Protein AF-A0A7J4PD87-F1 (afdb_monomer_lite)

pLDDT: mean 78.48, std 11.33, range [44.06, 91.56]

Sequence (95 aa):
MVCYVVPLGVAILVVGLSKFLPRKHSISWLELLLFGGSICLIMDHLWNGELFLIGENVASDLALGLVMTTVLVLFWYVMVLVAKLVAPRWIEEGY

Foldseek 3Di:
DCLLVLLVVVLVVLVVVCVVDPDFPLSVVLNCLSVVLSVVVCVVCVVVVNNDPPDPDNPVSNVNSVVSNVVSVVVSVVVVVVCCVVPVPPRPPGD

Secondary structure (DSSP, 8-state):
--TTHHHHHHHHHHHHHHTTS---HHHHHHHHHHHHHHHHHHHHHHHTT--SS--S-HHHHHHHHHHHHHHHHHHHHHHHHHHHHH-TTTTTS--

Structure (mmCIF, N/CA/C/O backbone):
data_AF-A0A7J4PD87-F1
#
_entry.id   AF-A0A7J4PD87-F1
#
loop_
_atom_site.group_PDB
_atom_site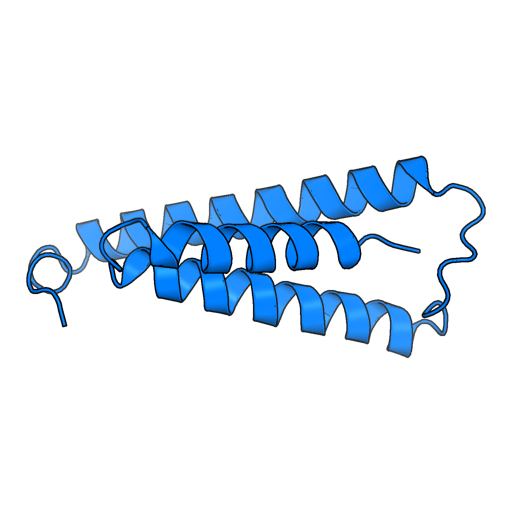.id
_atom_site.type_symbol
_atom_site.label_atom_id
_atom_site.label_alt_id
_atom_site.label_comp_id
_atom_site.label_asym_id
_atom_site.label_entity_id
_atom_site.label_seq_id
_atom_site.pdbx_PDB_ins_code
_atom_site.Cartn_x
_atom_site.Cartn_y
_atom_site.Cartn_z
_atom_site.occupancy
_atom_site.B_iso_or_equiv
_atom_site.auth_seq_id
_atom_site.auth_comp_id
_atom_site.auth_asym_id
_atom_site.auth_atom_id
_atom_site.pdbx_PDB_model_num
ATOM 1 N N . MET A 1 1 ? 10.616 -5.424 -14.079 1.00 60.38 1 MET A N 1
ATOM 2 C CA . MET A 1 1 ? 9.138 -5.314 -14.031 1.00 60.38 1 MET A CA 1
ATOM 3 C C . MET A 1 1 ? 8.694 -4.465 -12.843 1.00 60.38 1 MET A C 1
ATOM 5 O O . MET A 1 1 ? 9.213 -4.646 -11.754 1.00 60.38 1 MET A O 1
ATOM 9 N N . VAL A 1 2 ? 7.814 -3.475 -13.040 1.00 68.94 2 VAL A N 1
ATOM 10 C CA . VAL A 1 2 ? 7.534 -2.404 -12.044 1.00 68.94 2 VAL A CA 1
ATOM 11 C C . VAL A 1 2 ? 6.230 -2.579 -11.251 1.00 68.94 2 VAL A C 1
ATOM 13 O O . VAL A 1 2 ? 5.710 -1.619 -10.678 1.00 68.94 2 VAL A O 1
ATOM 16 N N . CYS A 1 3 ? 5.667 -3.789 -11.206 1.00 78.00 3 CYS A N 1
ATOM 17 C CA . CYS A 1 3 ? 4.305 -3.998 -10.704 1.00 78.00 3 CYS A CA 1
ATOM 18 C C . CYS A 1 3 ? 4.146 -3.746 -9.190 1.00 78.00 3 CYS A C 1
ATOM 20 O O . CYS A 1 3 ? 3.034 -3.476 -8.741 1.00 78.00 3 CYS A O 1
ATOM 22 N N . TYR A 1 4 ? 5.239 -3.725 -8.418 1.00 79.44 4 TYR A N 1
ATOM 23 C CA . TYR A 1 4 ? 5.252 -3.342 -6.999 1.00 79.44 4 TYR A CA 1
ATOM 24 C C . TYR A 1 4 ? 5.115 -1.828 -6.751 1.00 79.44 4 TYR A C 1
ATOM 26 O O . TYR A 1 4 ? 4.727 -1.415 -5.657 1.00 79.44 4 TYR A O 1
ATOM 34 N N . VAL A 1 5 ? 5.410 -0.982 -7.746 1.00 82.44 5 VAL A N 1
ATOM 35 C CA . VAL A 1 5 ? 5.387 0.486 -7.596 1.00 82.44 5 VAL A CA 1
ATOM 36 C C . VAL A 1 5 ? 3.961 0.999 -7.409 1.00 82.44 5 VAL A C 1
ATOM 38 O O . VAL A 1 5 ? 3.728 1.912 -6.620 1.00 82.44 5 VAL A O 1
ATOM 41 N N . VAL A 1 6 ? 2.997 0.393 -8.103 1.00 83.56 6 VAL A N 1
ATOM 42 C CA . VAL A 1 6 ? 1.579 0.771 -8.030 1.00 83.56 6 VAL A CA 1
ATOM 43 C C . VAL A 1 6 ? 0.995 0.548 -6.625 1.00 83.56 6 VAL A C 1
ATOM 45 O O . VAL A 1 6 ? 0.530 1.526 -6.037 1.00 83.56 6 VAL A O 1
ATOM 48 N N . PRO A 1 7 ? 1.046 -0.661 -6.027 1.00 83.50 7 PRO A N 1
ATOM 49 C CA . PRO A 1 7 ? 0.510 -0.883 -4.685 1.00 83.50 7 PRO A CA 1
ATOM 50 C C . PRO A 1 7 ? 1.265 -0.087 -3.618 1.00 83.50 7 PRO A C 1
ATOM 52 O O . PRO A 1 7 ? 0.632 0.407 -2.685 1.00 83.50 7 PRO A O 1
ATOM 55 N N . LEU A 1 8 ? 2.574 0.130 -3.782 1.00 84.50 8 LEU A N 1
ATOM 56 C CA . LEU A 1 8 ? 3.359 0.972 -2.877 1.00 84.50 8 LEU A CA 1
ATOM 57 C C . LEU A 1 8 ? 2.929 2.446 -2.957 1.00 84.50 8 LEU A C 1
ATOM 59 O O . LEU A 1 8 ? 2.735 3.097 -1.932 1.00 84.50 8 LEU A O 1
ATOM 63 N N . GLY A 1 9 ? 2.724 2.971 -4.167 1.00 85.31 9 GLY A N 1
ATOM 64 C CA . GLY A 1 9 ? 2.211 4.324 -4.378 1.00 85.31 9 GLY A CA 1
ATOM 65 C C . GLY A 1 9 ? 0.817 4.508 -3.778 1.00 85.31 9 GLY A C 1
ATOM 66 O O . GLY A 1 9 ? 0.555 5.506 -3.106 1.00 85.31 9 GLY A O 1
ATOM 67 N N . VAL A 1 10 ? -0.058 3.512 -3.941 1.00 85.38 10 VAL A N 1
ATOM 68 C CA . VAL A 1 10 ? -1.388 3.512 -3.319 1.00 85.38 10 VAL A CA 1
ATOM 69 C C . VAL A 1 10 ? -1.286 3.431 -1.794 1.00 85.38 10 VAL A C 1
ATOM 71 O O . VAL A 1 10 ? -1.996 4.170 -1.117 1.00 85.38 10 VAL A O 1
ATOM 74 N N . ALA A 1 11 ? -0.369 2.636 -1.234 1.00 85.25 11 ALA A N 1
ATOM 75 C CA . ALA A 1 11 ? -0.121 2.595 0.210 1.00 85.25 11 ALA A CA 1
ATOM 76 C C . ALA A 1 11 ? 0.273 3.976 0.759 1.00 85.25 11 ALA A C 1
ATOM 78 O O . ALA A 1 11 ? -0.292 4.438 1.750 1.00 85.25 11 ALA A O 1
ATOM 79 N N . ILE A 1 12 ? 1.195 4.670 0.082 1.00 86.44 12 ILE A N 1
ATOM 80 C CA . ILE A 1 12 ? 1.646 6.016 0.469 1.00 86.44 12 ILE A CA 1
ATOM 81 C C . ILE A 1 12 ? 0.493 7.022 0.396 1.00 86.44 12 ILE A C 1
ATOM 83 O O . ILE A 1 12 ? 0.330 7.833 1.308 1.00 86.44 12 ILE A O 1
ATOM 87 N N . LEU A 1 13 ? -0.333 6.959 -0.654 1.00 85.50 13 LEU A N 1
ATOM 88 C CA . LEU A 1 13 ? -1.51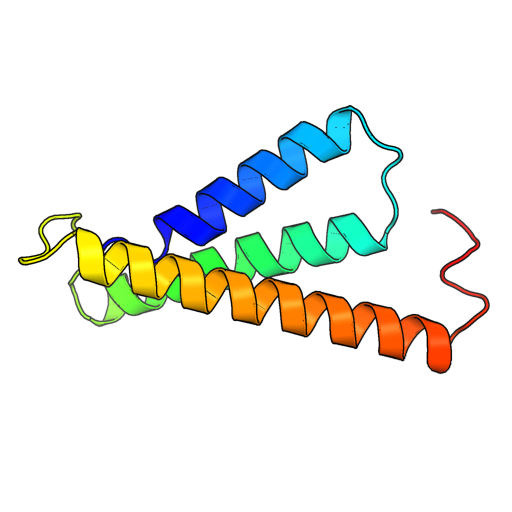7 7.812 -0.777 1.00 85.50 13 LEU A CA 1
ATOM 89 C C . LEU A 1 13 ? -2.523 7.552 0.346 1.00 85.50 13 LEU A C 1
ATOM 91 O O . LEU A 1 13 ? -3.039 8.507 0.924 1.00 85.50 13 LEU A O 1
ATOM 95 N N . VAL A 1 14 ? -2.772 6.286 0.692 1.00 83.06 14 VAL A N 1
ATOM 96 C CA . VAL A 1 14 ? -3.666 5.912 1.798 1.00 83.06 14 VAL A CA 1
ATOM 97 C C . VAL A 1 14 ? -3.144 6.463 3.127 1.00 83.06 14 VAL A C 1
ATOM 99 O O . VAL A 1 14 ? -3.926 7.057 3.864 1.00 83.06 14 VAL A O 1
ATOM 102 N N . VAL A 1 15 ? -1.837 6.373 3.393 1.00 83.50 15 VAL A N 1
ATOM 103 C CA . VAL A 1 15 ? -1.206 6.970 4.588 1.00 83.50 15 VAL A CA 1
ATOM 104 C C . VAL A 1 15 ? -1.294 8.501 4.578 1.00 83.50 15 VAL A C 1
ATOM 106 O O . VAL A 1 15 ? -1.551 9.134 5.602 1.00 83.50 15 VAL A O 1
ATOM 109 N N . GLY A 1 16 ? -1.097 9.128 3.416 1.00 81.75 16 GLY A N 1
ATOM 110 C CA . GLY A 1 16 ? -1.217 10.578 3.265 1.00 81.75 16 GLY A CA 1
ATOM 111 C C . GLY A 1 16 ? -2.639 11.072 3.536 1.00 81.75 16 GLY A C 1
ATOM 112 O O . GLY A 1 16 ? -2.831 12.061 4.243 1.00 81.75 16 GLY A O 1
ATOM 113 N N . LEU A 1 17 ? -3.642 10.356 3.024 1.00 81.25 17 LEU A N 1
ATOM 114 C CA . LEU A 1 17 ? -5.059 10.663 3.219 1.00 81.25 17 LEU A CA 1
ATOM 115 C C . LEU A 1 17 ? -5.540 10.318 4.635 1.00 81.25 17 LEU A C 1
ATOM 117 O O . LEU A 1 17 ? -6.371 11.044 5.183 1.00 81.25 17 LEU A O 1
ATOM 121 N N . SER A 1 18 ? -4.987 9.279 5.271 1.00 71.44 18 SER A N 1
ATOM 122 C CA . SER A 1 18 ? -5.315 8.911 6.656 1.00 71.44 18 SER A CA 1
ATOM 123 C C . SER A 1 18 ? -4.836 9.940 7.686 1.00 71.44 18 SER A C 1
ATOM 125 O O . SER A 1 18 ? -5.296 9.929 8.824 1.00 71.44 18 SER A O 1
ATOM 127 N N . LYS A 1 19 ? -3.991 10.896 7.274 1.00 70.31 19 LYS A N 1
ATOM 128 C CA . LYS A 1 19 ? -3.640 12.083 8.065 1.00 70.31 19 LYS A CA 1
ATOM 129 C C . LYS A 1 19 ? -4.759 13.133 8.122 1.00 70.31 19 LYS A C 1
ATOM 131 O O . LYS A 1 19 ? -4.795 13.923 9.061 1.00 70.31 19 LYS A O 1
ATOM 136 N N . PHE A 1 20 ? -5.652 13.152 7.131 1.00 72.75 20 PHE A N 1
ATOM 137 C CA . PHE A 1 20 ? -6.761 14.111 7.026 1.00 72.75 20 PHE A CA 1
ATOM 138 C C . PHE A 1 20 ? -8.127 13.506 7.380 1.00 72.75 20 PHE A C 1
ATOM 140 O O . PHE A 1 20 ? -9.079 14.241 7.630 1.00 72.75 20 PHE A O 1
ATOM 147 N N . LEU A 1 21 ? -8.235 12.176 7.403 1.00 65.12 21 LEU A N 1
ATOM 148 C CA . LEU A 1 21 ? -9.453 11.437 7.733 1.00 65.12 21 LEU A CA 1
ATOM 149 C C . LEU A 1 21 ? -9.341 10.809 9.132 1.00 65.12 21 LEU A C 1
ATOM 151 O O . LEU A 1 21 ? -8.244 10.437 9.546 1.00 65.12 21 LEU A O 1
ATOM 155 N N . PRO A 1 22 ? -10.455 10.636 9.868 1.00 64.94 22 PRO A N 1
ATOM 156 C CA . PRO A 1 22 ? -10.429 9.926 11.141 1.00 64.94 22 PRO A CA 1
ATOM 157 C C . PRO A 1 22 ? -9.927 8.494 10.915 1.00 64.94 22 PRO A C 1
ATOM 159 O O . PRO A 1 22 ? -10.528 7.735 10.146 1.00 64.94 22 PRO A O 1
ATOM 162 N N . ARG A 1 23 ? -8.811 8.130 11.564 1.00 62.72 23 ARG A N 1
ATOM 163 C CA . ARG A 1 23 ? -8.219 6.790 11.470 1.00 62.72 23 ARG A CA 1
ATOM 164 C C . ARG A 1 23 ? -9.200 5.767 12.028 1.00 62.72 23 ARG A C 1
ATOM 166 O O . ARG A 1 23 ? -9.320 5.590 13.232 1.00 62.72 23 ARG A O 1
ATOM 173 N N . LYS A 1 24 ? -9.911 5.091 11.130 1.00 68.31 24 LYS A N 1
ATOM 174 C CA . LYS A 1 24 ? -10.649 3.876 11.464 1.00 68.31 24 LYS A CA 1
ATOM 175 C C . LYS A 1 24 ? -9.683 2.704 11.408 1.00 68.31 24 LYS A C 1
ATOM 177 O O . LYS A 1 24 ? -8.909 2.605 10.457 1.00 68.31 24 LYS A O 1
ATOM 182 N N . HIS A 1 25 ? -9.794 1.785 12.361 1.00 70.00 25 HIS A N 1
ATOM 183 C CA . HIS A 1 25 ? -9.004 0.551 12.412 1.00 70.00 25 HIS A CA 1
ATOM 184 C C . HIS A 1 25 ? -9.002 -0.214 11.075 1.00 70.00 25 HIS A C 1
ATOM 186 O O . HIS A 1 25 ? -7.985 -0.774 10.668 1.00 70.00 25 HIS A O 1
ATOM 192 N N . SER A 1 26 ? -10.116 -0.147 10.336 1.00 74.44 26 SER A N 1
ATOM 193 C CA . SER A 1 26 ? -10.238 -0.709 8.991 1.00 74.44 26 SER A CA 1
ATOM 194 C C . SER A 1 26 ? -9.223 -0.134 7.996 1.00 74.44 26 SER A C 1
ATOM 196 O O . SER A 1 26 ? -8.730 -0.876 7.158 1.00 74.44 26 SER A O 1
ATOM 198 N N . ILE A 1 27 ? -8.884 1.158 8.064 1.00 78.38 27 ILE A N 1
ATOM 199 C CA . ILE A 1 27 ? -7.901 1.780 7.159 1.00 78.38 27 ILE A CA 1
ATOM 200 C C . ILE A 1 27 ? -6.483 1.320 7.504 1.00 78.38 27 ILE A C 1
ATOM 202 O O . ILE A 1 27 ? -5.713 1.016 6.600 1.00 78.38 27 ILE A O 1
ATOM 206 N N . SER A 1 28 ? -6.152 1.162 8.787 1.00 81.31 28 SER A N 1
ATOM 207 C CA . SER A 1 28 ? -4.849 0.618 9.194 1.00 81.31 28 SER A CA 1
ATOM 208 C C . SER A 1 28 ? -4.634 -0.822 8.713 1.00 81.31 28 SER A C 1
ATOM 210 O O . SER A 1 28 ? -3.514 -1.199 8.377 1.00 81.31 28 SER A O 1
ATOM 212 N N . TRP A 1 29 ? -5.699 -1.624 8.609 1.00 84.62 29 TRP A N 1
ATOM 213 C CA . TRP A 1 29 ? -5.610 -2.966 8.018 1.00 84.62 29 TRP A CA 1
ATOM 214 C C . TRP A 1 29 ? -5.328 -2.914 6.515 1.00 84.62 29 TRP A C 1
ATOM 216 O O . TRP A 1 29 ? -4.570 -3.740 6.012 1.00 84.62 29 TRP A O 1
ATOM 226 N N . LEU A 1 30 ? -5.896 -1.932 5.804 1.00 85.94 30 LEU A N 1
ATOM 227 C CA . LEU A 1 30 ? -5.590 -1.704 4.391 1.00 85.94 30 LEU A CA 1
ATOM 228 C C . LEU A 1 30 ? -4.131 -1.269 4.205 1.00 85.94 30 LEU A C 1
ATOM 2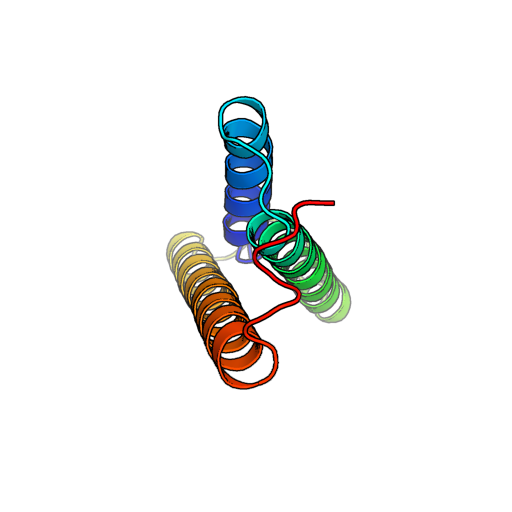30 O O . LEU A 1 30 ? -3.460 -1.788 3.319 1.00 85.94 30 LEU A O 1
ATOM 234 N N . GLU A 1 31 ? -3.633 -0.362 5.055 1.00 86.75 31 GLU A N 1
ATOM 235 C CA . GLU A 1 31 ? -2.230 0.081 5.051 1.00 86.75 31 GLU A CA 1
ATOM 236 C C . GLU A 1 31 ? -1.283 -1.123 5.192 1.00 86.75 31 GLU A C 1
ATOM 238 O O . GLU A 1 31 ? -0.416 -1.325 4.342 1.00 86.75 31 GLU A O 1
ATOM 243 N N . LEU A 1 32 ? -1.493 -1.974 6.204 1.00 86.25 32 LEU A N 1
ATOM 244 C CA . LEU A 1 32 ? -0.681 -3.179 6.421 1.00 86.25 32 LEU A CA 1
ATOM 245 C C . LEU A 1 32 ? -0.717 -4.137 5.227 1.00 86.25 32 LEU A C 1
ATOM 247 O O . LEU A 1 32 ? 0.313 -4.701 4.858 1.00 86.25 32 LEU A O 1
ATOM 251 N N . LEU A 1 33 ? -1.885 -4.307 4.611 1.00 89.00 33 LEU A N 1
ATOM 252 C CA . LEU A 1 33 ? -2.065 -5.233 3.499 1.00 89.00 33 LEU A CA 1
ATOM 253 C C . LEU A 1 33 ? -1.409 -4.724 2.208 1.00 89.00 33 LEU A C 1
ATOM 255 O O . LEU A 1 33 ? -0.792 -5.505 1.486 1.00 89.00 33 LEU A O 1
ATOM 259 N N . LEU A 1 34 ? -1.472 -3.415 1.947 1.00 88.81 34 LEU A N 1
ATOM 260 C CA . LEU A 1 34 ? -0.796 -2.790 0.809 1.00 88.81 34 LEU A CA 1
ATOM 261 C C . LEU A 1 34 ? 0.729 -2.770 0.987 1.00 88.81 34 LEU A C 1
ATOM 263 O O . LEU A 1 34 ? 1.450 -3.088 0.040 1.00 88.81 34 LEU A O 1
ATOM 267 N N . PHE A 1 35 ? 1.235 -2.461 2.187 1.00 88.12 35 PHE A N 1
ATOM 268 C CA . PHE A 1 35 ? 2.674 -2.523 2.471 1.00 88.12 35 PHE A CA 1
ATOM 269 C C . PHE A 1 35 ? 3.205 -3.957 2.414 1.00 88.12 35 PHE A C 1
ATOM 271 O O . PHE A 1 35 ? 4.195 -4.211 1.730 1.00 88.12 35 PHE A O 1
ATOM 278 N N . GLY A 1 36 ? 2.530 -4.901 3.076 1.00 88.44 36 GLY A N 1
ATOM 279 C CA . GLY A 1 36 ? 2.899 -6.317 3.049 1.00 88.44 36 GLY A CA 1
ATOM 280 C C . GLY A 1 36 ? 2.857 -6.895 1.635 1.00 88.44 36 GLY A C 1
ATOM 281 O O . GLY A 1 36 ? 3.824 -7.515 1.198 1.00 88.44 36 GLY A O 1
ATOM 282 N N . GLY A 1 37 ? 1.789 -6.614 0.881 1.00 86.31 37 GLY A N 1
ATOM 283 C CA . GLY A 1 37 ? 1.669 -7.015 -0.522 1.00 86.31 37 GLY A CA 1
ATOM 284 C C . GLY A 1 37 ? 2.793 -6.449 -1.391 1.00 86.31 37 GLY A C 1
ATOM 285 O O . GLY A 1 37 ? 3.396 -7.187 -2.165 1.00 86.31 37 GLY A O 1
ATOM 286 N N . SER A 1 38 ? 3.139 -5.170 -1.210 1.00 87.25 38 SER A N 1
ATOM 287 C CA . SER A 1 38 ? 4.246 -4.529 -1.935 1.00 87.25 38 SER A CA 1
ATOM 288 C C . SER A 1 38 ? 5.598 -5.175 -1.625 1.00 87.25 38 SER A C 1
ATOM 290 O O . SER A 1 38 ? 6.383 -5.394 -2.541 1.00 87.25 38 SER A O 1
ATOM 2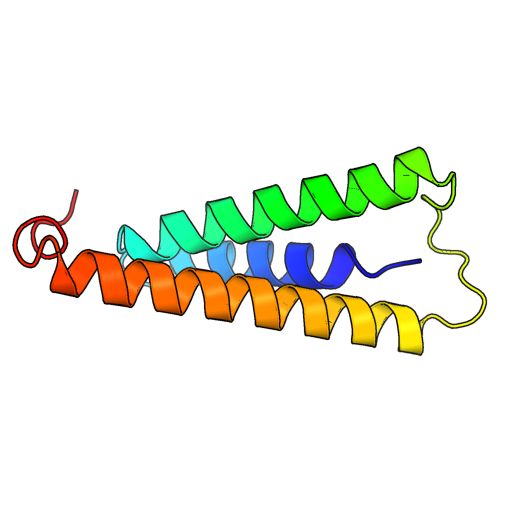92 N N . ILE A 1 39 ? 5.868 -5.528 -0.363 1.00 88.44 39 ILE A N 1
ATOM 293 C CA . ILE A 1 39 ? 7.105 -6.228 0.027 1.00 88.44 39 ILE A CA 1
ATOM 294 C C . ILE A 1 39 ? 7.172 -7.612 -0.626 1.00 88.44 39 ILE A C 1
ATOM 296 O O . ILE A 1 39 ? 8.223 -7.981 -1.146 1.00 88.44 39 ILE A O 1
ATOM 300 N N . CYS A 1 40 ? 6.067 -8.361 -0.650 1.00 87.25 40 CYS A N 1
ATOM 301 C CA . CYS A 1 40 ? 6.014 -9.659 -1.326 1.00 87.25 40 CYS A CA 1
ATOM 302 C C . CYS A 1 40 ? 6.252 -9.534 -2.838 1.00 87.25 40 CYS A C 1
ATOM 304 O O . CYS A 1 40 ? 6.988 -10.340 -3.394 1.00 87.25 40 CYS A O 1
ATOM 306 N N . LEU A 1 41 ? 5.691 -8.510 -3.488 1.00 84.38 41 LEU A N 1
ATOM 307 C CA . LEU A 1 41 ? 5.930 -8.225 -4.910 1.00 84.38 41 LEU A CA 1
ATOM 308 C C . LEU A 1 41 ? 7.397 -7.845 -5.174 1.00 84.38 41 LEU A C 1
ATOM 310 O O . LEU A 1 41 ? 7.990 -8.306 -6.142 1.00 84.38 41 LEU A O 1
ATOM 314 N N . ILE A 1 42 ? 8.020 -7.059 -4.290 1.00 86.44 42 ILE A N 1
ATOM 315 C CA . ILE A 1 42 ? 9.462 -6.768 -4.366 1.00 86.44 42 ILE A CA 1
ATOM 316 C C . ILE A 1 42 ? 10.281 -8.056 -4.203 1.00 86.44 42 ILE A C 1
ATOM 318 O O . ILE A 1 42 ? 11.248 -8.261 -4.934 1.00 86.44 42 ILE A O 1
ATOM 322 N N . MET A 1 43 ? 9.900 -8.925 -3.262 1.00 87.62 43 MET A N 1
ATOM 323 C CA . MET A 1 43 ? 10.577 -10.202 -3.023 1.00 87.62 43 MET A CA 1
ATOM 324 C C . MET A 1 43 ? 10.456 -11.144 -4.225 1.00 87.62 43 MET A C 1
ATOM 326 O O . MET A 1 43 ? 11.436 -11.789 -4.579 1.00 87.62 43 MET A O 1
ATOM 330 N N . ASP A 1 44 ? 9.292 -11.189 -4.874 1.00 85.06 44 ASP A N 1
A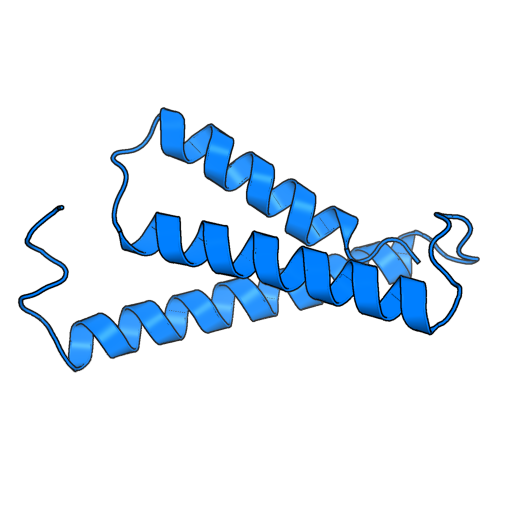TOM 331 C CA . ASP A 1 44 ? 9.079 -11.951 -6.107 1.00 85.06 44 ASP A CA 1
ATOM 332 C C . ASP A 1 44 ? 10.050 -11.502 -7.209 1.00 85.06 44 ASP A C 1
ATOM 334 O O . ASP A 1 44 ? 10.755 -12.318 -7.804 1.00 85.06 44 ASP A O 1
ATOM 338 N N . HIS A 1 45 ? 10.203 -10.193 -7.410 1.00 81.00 45 HIS A N 1
ATOM 339 C CA . HIS A 1 45 ? 11.181 -9.674 -8.368 1.00 81.00 45 HIS A CA 1
ATOM 340 C C . HIS A 1 45 ? 12.631 -9.928 -7.956 1.00 81.00 45 HIS A C 1
ATOM 342 O O . HIS A 1 45 ? 13.471 -10.187 -8.818 1.00 81.00 45 HIS A O 1
ATOM 348 N N . LEU A 1 46 ? 12.936 -9.873 -6.655 1.00 85.38 46 LEU A N 1
ATOM 349 C CA . LEU A 1 46 ? 14.268 -10.190 -6.138 1.00 85.38 46 LEU A CA 1
ATOM 350 C C . LEU A 1 46 ? 14.625 -11.653 -6.392 1.00 85.38 46 LEU A C 1
ATOM 352 O O . LEU A 1 46 ? 15.740 -11.942 -6.819 1.00 85.38 46 LEU A O 1
ATOM 356 N N . TRP A 1 47 ? 13.672 -12.555 -6.169 1.00 84.38 47 TRP A N 1
ATOM 357 C CA . TRP A 1 47 ? 13.835 -13.988 -6.382 1.00 84.38 47 TRP A CA 1
ATOM 358 C C . TRP A 1 47 ? 14.046 -14.333 -7.859 1.00 84.38 47 TRP A C 1
ATOM 360 O O . TRP A 1 47 ? 14.893 -15.160 -8.186 1.00 84.38 47 TRP A O 1
ATOM 370 N N . ASN A 1 48 ? 13.321 -13.659 -8.754 1.00 81.56 48 ASN A N 1
ATOM 371 C CA . ASN A 1 48 ? 13.448 -13.844 -10.200 1.00 81.56 48 ASN A CA 1
ATOM 372 C C . ASN A 1 48 ? 14.637 -13.074 -10.816 1.00 81.56 48 ASN A C 1
ATOM 374 O O . ASN A 1 48 ? 14.901 -13.208 -12.006 1.00 81.56 48 ASN A O 1
ATOM 378 N N . GLY A 1 49 ? 15.378 -12.284 -10.028 1.00 77.56 49 GLY A N 1
ATOM 379 C CA . GLY A 1 49 ? 16.532 -11.511 -10.506 1.00 77.56 49 GLY A CA 1
ATOM 380 C C . GLY A 1 49 ? 16.173 -10.279 -11.350 1.00 77.56 49 GLY A C 1
ATOM 381 O O . GLY A 1 49 ? 17.052 -9.659 -11.945 1.00 77.56 49 GLY A O 1
ATOM 382 N N . GLU A 1 50 ? 14.902 -9.881 -11.370 1.00 74.62 50 GLU A N 1
ATOM 383 C CA . GLU A 1 50 ? 14.341 -8.820 -12.220 1.00 74.62 50 GLU A CA 1
ATOM 384 C C . GLU A 1 50 ? 14.005 -7.543 -11.428 1.00 74.62 50 GLU A C 1
ATOM 386 O O . GLU A 1 50 ? 13.026 -6.839 -11.694 1.00 74.62 50 GLU A O 1
ATOM 391 N N . LEU A 1 51 ? 14.833 -7.226 -10.428 1.00 69.62 51 LEU A N 1
ATOM 392 C CA . LEU A 1 51 ? 14.608 -6.099 -9.516 1.00 69.62 51 LEU A CA 1
ATOM 393 C C . LEU A 1 51 ? 14.673 -4.726 -10.209 1.00 69.62 51 LEU A C 1
ATOM 395 O O . LEU A 1 51 ? 14.171 -3.732 -9.686 1.00 69.62 51 LEU A O 1
ATOM 399 N N . PHE A 1 52 ? 15.324 -4.647 -11.370 1.00 64.38 52 PHE A N 1
ATOM 400 C CA . PHE A 1 52 ? 15.532 -3.386 -12.067 1.00 64.38 52 PHE A CA 1
ATOM 401 C C . PHE A 1 52 ? 14.323 -3.003 -12.931 1.00 64.38 52 PHE A C 1
ATOM 403 O O . PHE A 1 52 ? 13.691 -3.829 -13.592 1.00 64.38 52 PHE A O 1
ATOM 410 N N . LEU A 1 53 ? 14.038 -1.697 -12.965 1.00 60.09 53 LEU A N 1
ATOM 411 C CA . LEU A 1 53 ? 12.971 -1.036 -13.735 1.00 60.09 53 LEU A CA 1
ATOM 412 C C . LEU A 1 53 ? 13.173 -1.116 -15.270 1.00 60.09 53 LEU A C 1
ATOM 414 O O . LEU A 1 53 ? 12.625 -0.306 -16.012 1.00 60.09 53 LEU A O 1
ATOM 418 N N . ILE A 1 54 ? 13.982 -2.060 -15.752 1.00 59.25 54 ILE A N 1
ATOM 419 C CA . ILE A 1 54 ? 14.371 -2.241 -17.153 1.00 59.25 54 ILE A CA 1
ATOM 420 C C . ILE A 1 54 ? 13.561 -3.427 -17.686 1.00 59.25 54 ILE A C 1
ATOM 422 O O . ILE A 1 54 ? 14.074 -4.522 -17.881 1.00 59.25 54 ILE A O 1
ATOM 426 N N . GLY A 1 55 ? 12.248 -3.233 -17.793 1.00 61.06 55 GLY A N 1
ATOM 427 C CA . GLY A 1 55 ? 11.348 -4.177 -18.453 1.00 61.06 55 GLY A CA 1
ATOM 428 C C . GLY A 1 55 ? 11.125 -3.756 -19.901 1.00 61.06 55 GLY A C 1
ATOM 429 O O . GLY A 1 55 ? 11.015 -2.564 -20.186 1.00 61.06 55 GLY A O 1
ATOM 430 N N . GLU A 1 56 ? 11.024 -4.728 -20.804 1.00 66.25 56 GLU A N 1
ATOM 431 C CA . GLU A 1 56 ? 10.780 -4.514 -22.239 1.00 66.25 56 GLU A CA 1
ATOM 432 C C . GLU A 1 56 ? 9.462 -3.755 -22.502 1.00 66.25 56 GLU A C 1
ATOM 434 O O . GLU A 1 56 ? 9.334 -3.045 -23.499 1.00 66.25 56 GLU A O 1
ATOM 439 N N . ASN A 1 57 ? 8.494 -3.853 -21.579 1.00 74.19 57 ASN A N 1
ATOM 440 C CA . ASN A 1 57 ? 7.203 -3.180 -21.673 1.00 74.19 57 ASN A CA 1
ATOM 441 C C . ASN A 1 57 ? 6.690 -2.675 -20.310 1.00 74.19 57 ASN A C 1
ATOM 443 O O . ASN A 1 57 ? 5.999 -3.363 -19.562 1.00 74.19 57 ASN A O 1
ATOM 447 N N . VAL A 1 58 ? 6.978 -1.409 -20.012 1.00 75.06 58 VAL A N 1
ATOM 448 C CA . VAL A 1 58 ? 6.585 -0.752 -18.751 1.00 75.06 58 VAL A CA 1
ATOM 449 C C . VAL A 1 58 ? 5.057 -0.672 -18.579 1.00 75.06 58 VAL A C 1
ATOM 451 O O . VAL A 1 58 ? 4.557 -0.672 -17.455 1.00 75.06 58 VAL A O 1
ATOM 454 N N . ALA A 1 59 ? 4.292 -0.627 -19.676 1.00 78.88 59 ALA A N 1
ATOM 455 C CA . ALA A 1 59 ? 2.836 -0.492 -19.624 1.00 78.88 59 ALA A CA 1
ATOM 456 C C . ALA A 1 59 ? 2.140 -1.772 -19.129 1.00 78.88 59 ALA A C 1
ATOM 458 O O . ALA A 1 59 ? 1.212 -1.688 -18.321 1.00 78.88 59 ALA A O 1
ATOM 459 N N . SER A 1 60 ? 2.593 -2.953 -19.567 1.00 78.94 60 SER A N 1
ATOM 460 C CA . SER A 1 60 ? 2.052 -4.234 -19.085 1.00 78.94 60 SER A CA 1
ATOM 461 C C . SER A 1 60 ? 2.362 -4.460 -17.609 1.00 78.94 60 SER A C 1
ATOM 463 O O . SER A 1 60 ? 1.504 -4.931 -16.863 1.00 78.94 60 SER A O 1
ATOM 465 N N . ASP A 1 61 ? 3.547 -4.049 -17.166 1.00 76.62 61 ASP A N 1
ATOM 466 C CA . ASP A 1 61 ? 3.966 -4.177 -15.770 1.00 76.62 61 ASP A CA 1
ATOM 467 C C . ASP A 1 61 ? 3.135 -3.289 -14.839 1.00 76.62 61 ASP A C 1
ATOM 469 O O . ASP A 1 61 ? 2.761 -3.694 -13.735 1.00 76.62 61 ASP A O 1
ATOM 473 N N . LEU A 1 62 ? 2.800 -2.080 -15.297 1.00 80.50 62 LEU A N 1
ATOM 474 C CA . LEU A 1 62 ? 1.937 -1.165 -14.557 1.00 80.50 62 LEU A CA 1
ATOM 475 C C . LEU A 1 62 ? 0.493 -1.681 -14.497 1.00 80.50 62 LEU A C 1
ATOM 477 O O . LEU A 1 62 ? -0.151 -1.583 -13.451 1.00 80.50 62 LEU A O 1
ATOM 481 N N . ALA A 1 63 ? -0.001 -2.278 -15.587 1.00 85.00 63 ALA A N 1
ATOM 482 C CA . ALA A 1 63 ? -1.315 -2.917 -15.618 1.00 85.00 63 ALA A CA 1
ATOM 483 C C . ALA A 1 63 ? -1.392 -4.091 -14.629 1.00 85.00 63 ALA A C 1
ATOM 485 O O . ALA A 1 63 ? -2.351 -4.185 -13.864 1.00 85.00 63 ALA A O 1
ATOM 486 N N . LEU A 1 64 ? -0.355 -4.930 -14.567 1.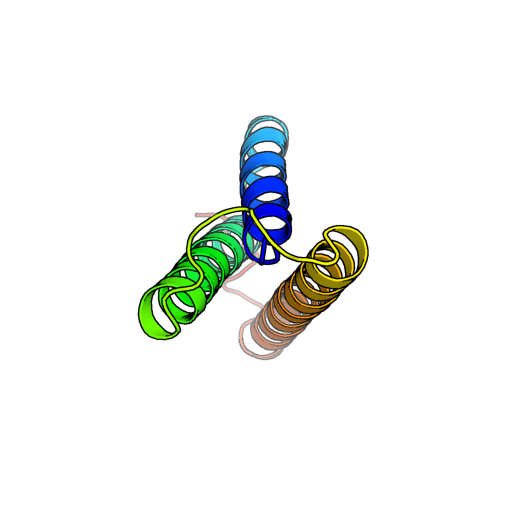00 84.31 64 LEU A N 1
ATOM 487 C CA . LEU A 1 64 ? -0.221 -5.984 -13.557 1.00 84.31 64 LEU A CA 1
ATOM 488 C C . LEU A 1 64 ? -0.223 -5.418 -12.132 1.00 84.31 64 LEU A C 1
ATOM 490 O O . LEU A 1 64 ? -0.942 -5.928 -11.274 1.00 84.31 64 LEU A O 1
ATOM 494 N N . GLY A 1 65 ? 0.509 -4.329 -11.884 1.00 84.19 65 GLY A N 1
ATOM 495 C CA . GLY A 1 65 ? 0.493 -3.649 -10.584 1.00 84.19 65 GLY A CA 1
ATOM 496 C C . GLY A 1 65 ? -0.898 -3.135 -10.194 1.00 84.19 65 GLY A C 1
ATOM 497 O O . GLY A 1 65 ? -1.301 -3.237 -9.032 1.00 84.19 65 GLY A O 1
ATOM 498 N N . LEU A 1 66 ? -1.674 -2.645 -11.164 1.00 86.50 66 LEU A N 1
ATOM 499 C CA . LEU A 1 66 ? -3.057 -2.207 -10.962 1.00 86.50 66 LEU A CA 1
ATOM 500 C C . LEU A 1 66 ? -3.990 -3.383 -10.647 1.00 86.50 66 LEU A C 1
ATOM 502 O O . LEU A 1 66 ? -4.806 -3.290 -9.726 1.00 86.50 66 LEU A O 1
ATOM 506 N N . VAL A 1 67 ? -3.837 -4.506 -11.352 1.00 89.88 67 VAL A N 1
ATOM 507 C CA . VAL A 1 67 ? -4.579 -5.747 -11.075 1.00 89.88 67 VAL A CA 1
ATOM 508 C C . VAL A 1 67 ? -4.289 -6.229 -9.654 1.00 89.88 67 VAL A C 1
ATOM 510 O O . VAL A 1 67 ? -5.225 -6.443 -8.885 1.00 89.88 67 VAL A O 1
ATOM 513 N N . MET A 1 68 ? -3.014 -6.310 -9.262 1.00 86.81 68 MET A N 1
ATOM 514 C CA . MET A 1 68 ? -2.619 -6.739 -7.915 1.00 86.81 68 MET A CA 1
ATOM 515 C C . MET A 1 68 ? -3.175 -5.808 -6.837 1.00 86.81 68 MET A C 1
ATOM 517 O O . MET A 1 68 ? -3.750 -6.268 -5.853 1.00 86.81 68 MET A O 1
ATOM 521 N N . THR A 1 69 ? -3.094 -4.495 -7.051 1.00 88.75 69 THR A N 1
ATOM 522 C CA . THR A 1 69 ? -3.673 -3.508 -6.129 1.00 88.75 69 THR A CA 1
ATOM 523 C C . THR A 1 69 ? -5.184 -3.694 -5.989 1.00 88.75 69 THR A C 1
ATOM 525 O O . THR A 1 69 ? -5.709 -3.672 -4.877 1.00 88.75 69 THR A O 1
ATOM 528 N N . THR A 1 70 ? -5.889 -3.933 -7.098 1.00 88.38 70 THR A N 1
ATOM 529 C CA . THR A 1 70 ? -7.338 -4.179 -7.090 1.00 88.38 70 THR A CA 1
ATOM 530 C C . THR A 1 70 ? -7.675 -5.423 -6.272 1.00 88.38 70 THR A C 1
ATOM 532 O O . THR A 1 70 ? -8.585 -5.385 -5.447 1.00 88.38 70 THR A O 1
ATOM 535 N N . VAL A 1 71 ? -6.906 -6.503 -6.429 1.00 91.56 71 VAL A N 1
ATOM 536 C CA . VAL A 1 71 ? -7.076 -7.736 -5.646 1.00 91.56 71 VAL A CA 1
ATOM 537 C C . VAL A 1 71 ? -6.845 -7.485 -4.154 1.00 91.56 71 VAL A C 1
ATOM 539 O O . VAL A 1 71 ? -7.663 -7.912 -3.341 1.00 91.56 71 VAL A O 1
ATOM 542 N N . LEU A 1 72 ? -5.790 -6.753 -3.782 1.00 89.81 72 LEU A N 1
ATOM 543 C CA . LEU A 1 72 ? -5.502 -6.408 -2.383 1.00 89.81 72 LEU A CA 1
ATOM 544 C C . LEU A 1 72 ? -6.638 -5.585 -1.752 1.00 89.81 72 LEU A C 1
ATOM 546 O O . LEU A 1 72 ? -7.086 -5.885 -0.644 1.00 89.81 72 LEU A O 1
ATOM 550 N N . VAL A 1 73 ? -7.157 -4.589 -2.473 1.00 88.75 73 VAL A N 1
ATOM 551 C CA . VAL A 1 73 ? -8.284 -3.763 -2.008 1.00 88.75 73 VAL A CA 1
ATOM 552 C C . VAL A 1 73 ? -9.571 -4.585 -1.892 1.00 88.75 73 VAL A C 1
ATOM 554 O O . VAL A 1 73 ? -10.294 -4.445 -0.905 1.00 88.75 73 VAL A O 1
ATOM 557 N N . LEU A 1 74 ? -9.858 -5.467 -2.854 1.00 90.69 74 LEU A N 1
ATOM 558 C CA . LEU A 1 74 ? -11.019 -6.362 -2.797 1.00 90.69 74 LEU A CA 1
ATOM 559 C C . LEU A 1 74 ? -10.929 -7.323 -1.612 1.00 90.69 74 LEU A C 1
ATOM 561 O O . LEU A 1 74 ? -11.907 -7.504 -0.889 1.00 90.69 74 LEU A O 1
ATOM 565 N N . PHE A 1 75 ? -9.754 -7.902 -1.377 1.00 91.25 75 PHE A N 1
ATOM 566 C CA . PHE A 1 75 ? -9.533 -8.789 -0.244 1.00 91.25 75 PHE A CA 1
ATOM 567 C C . PHE A 1 75 ? -9.736 -8.054 1.084 1.00 91.25 75 PHE A C 1
ATOM 569 O O . PHE A 1 75 ? -10.453 -8.537 1.961 1.00 91.25 75 PHE A O 1
ATOM 576 N N . TRP A 1 76 ? -9.194 -6.841 1.206 1.00 90.25 76 TRP A N 1
ATOM 577 C CA . TRP A 1 76 ? -9.459 -5.972 2.349 1.00 90.25 76 TRP A CA 1
ATOM 578 C C . TRP A 1 76 ? -10.954 -5.683 2.534 1.00 90.25 76 TRP A C 1
ATOM 580 O O . TRP A 1 76 ? -11.467 -5.805 3.648 1.00 90.25 76 TRP A O 1
ATOM 590 N N . TYR A 1 77 ? -11.671 -5.355 1.457 1.00 87.94 77 TYR A N 1
ATOM 591 C CA . TYR A 1 77 ? -13.109 -5.092 1.510 1.00 87.94 77 TYR A CA 1
ATOM 592 C C . TYR A 1 77 ? -13.888 -6.302 2.044 1.00 87.94 77 TYR A C 1
ATOM 594 O O . TYR A 1 77 ? -14.730 -6.151 2.933 1.00 87.94 77 TYR A O 1
ATOM 602 N N . VAL A 1 78 ? -13.564 -7.507 1.563 1.00 90.62 78 VAL A N 1
ATOM 603 C CA . VAL A 1 78 ? -14.163 -8.759 2.048 1.00 90.62 78 VAL A CA 1
ATOM 604 C C . VAL A 1 78 ? -13.834 -8.987 3.522 1.00 90.62 78 VAL A C 1
ATOM 606 O O . VAL A 1 78 ? -14.742 -9.291 4.292 1.00 90.62 78 VAL A O 1
ATOM 609 N N . MET A 1 79 ? -12.585 -8.783 3.954 1.00 86.69 79 MET A N 1
ATOM 610 C CA . MET A 1 79 ? -12.217 -8.914 5.370 1.00 86.69 79 MET A CA 1
ATOM 611 C C . MET A 1 79 ? -13.001 -7.952 6.264 1.00 86.69 79 MET A C 1
ATOM 613 O O . MET A 1 79 ? -13.493 -8.358 7.314 1.00 86.69 79 MET A O 1
ATOM 617 N N . VAL A 1 80 ? -13.161 -6.692 5.850 1.00 85.56 80 VAL A N 1
ATOM 618 C CA . VAL A 1 80 ? -13.952 -5.704 6.601 1.00 85.56 80 VAL A CA 1
ATOM 619 C C . VAL A 1 80 ? -15.425 -6.107 6.650 1.00 85.56 80 VAL A C 1
ATOM 621 O O . VAL A 1 80 ? -16.060 -5.966 7.695 1.00 85.56 80 VAL A O 1
ATOM 624 N N . LEU A 1 81 ? -15.978 -6.625 5.549 1.00 86.38 81 LEU A N 1
ATOM 625 C CA . LEU A 1 81 ? -17.356 -7.111 5.507 1.00 86.38 81 LEU A CA 1
ATOM 626 C C . LEU A 1 81 ? -17.553 -8.302 6.454 1.00 86.38 81 LEU A C 1
ATOM 628 O O . LEU A 1 81 ? -18.470 -8.286 7.271 1.00 86.38 81 LEU A O 1
ATOM 632 N N . VAL A 1 82 ? -16.663 -9.295 6.397 1.00 86.94 82 VAL A N 1
ATOM 633 C CA . VAL A 1 82 ? -16.689 -10.465 7.286 1.00 86.94 82 VAL A CA 1
ATOM 634 C C . VAL A 1 82 ? -16.536 -10.041 8.743 1.00 86.94 82 VAL A C 1
ATOM 636 O O . VAL A 1 82 ? -17.306 -10.490 9.587 1.00 86.94 82 VAL A O 1
ATOM 639 N N . ALA A 1 83 ? -15.610 -9.133 9.050 1.00 82.75 83 ALA A N 1
ATOM 640 C CA . ALA A 1 83 ? -15.401 -8.656 10.412 1.00 82.75 83 ALA A CA 1
ATOM 641 C C . ALA A 1 83 ? -16.652 -7.953 10.972 1.00 82.75 83 ALA A C 1
ATOM 643 O O . ALA A 1 83 ? -17.013 -8.177 12.126 1.00 82.75 83 ALA A O 1
ATOM 644 N N . LYS A 1 84 ? -17.382 -7.190 10.145 1.00 81.06 84 LYS A N 1
ATOM 645 C CA . LYS A 1 84 ? -18.675 -6.597 10.534 1.00 81.06 84 LYS A CA 1
ATOM 646 C C . LYS A 1 84 ? -19.765 -7.640 10.786 1.00 81.06 84 LYS A C 1
ATOM 648 O O . LYS A 1 84 ? -20.580 -7.450 11.682 1.00 81.06 84 LYS A O 1
ATOM 653 N N . LEU A 1 85 ? -19.788 -8.719 10.004 1.00 83.62 85 LEU A N 1
ATOM 654 C CA . LEU A 1 85 ? -20.782 -9.790 10.136 1.00 83.62 85 LEU A CA 1
ATOM 655 C C . LEU A 1 85 ? -20.513 -10.693 11.349 1.00 83.62 85 LEU A C 1
ATOM 657 O O . LEU A 1 85 ? -21.449 -11.086 12.039 1.00 83.62 85 LEU A O 1
ATOM 661 N N . VAL A 1 86 ? -19.246 -11.016 11.614 1.00 81.38 86 VAL A N 1
ATOM 662 C CA . VAL A 1 86 ? -18.830 -11.925 12.699 1.00 81.38 86 VAL A CA 1
ATOM 663 C C . VAL A 1 86 ? -18.784 -11.211 14.051 1.00 81.38 86 VAL A C 1
ATOM 665 O O . VAL A 1 86 ? -19.083 -11.805 15.085 1.00 81.38 86 VAL A O 1
ATOM 668 N N . ALA A 1 87 ? -18.416 -9.932 14.060 1.00 66.19 87 ALA A N 1
ATOM 669 C CA . ALA A 1 87 ? -18.125 -9.174 15.267 1.00 66.19 87 ALA A CA 1
ATOM 670 C C . ALA A 1 87 ? -18.700 -7.749 15.165 1.00 66.19 87 ALA A C 1
ATOM 672 O O . ALA A 1 87 ? -17.938 -6.780 15.142 1.00 66.19 87 ALA A O 1
ATOM 673 N N . PRO A 1 88 ? -20.040 -7.581 15.160 1.00 60.47 88 PRO A N 1
ATOM 674 C CA . PRO A 1 88 ? -20.663 -6.267 14.982 1.00 60.47 88 PRO A CA 1
ATOM 675 C C . PRO A 1 88 ? -20.270 -5.253 16.070 1.00 60.47 88 PRO A C 1
ATOM 677 O O . PRO A 1 88 ? -20.387 -4.055 15.853 1.00 60.47 88 PRO A O 1
ATOM 680 N N . ARG A 1 89 ? -19.778 -5.717 17.229 1.00 55.72 89 ARG A N 1
ATOM 681 C CA . ARG A 1 89 ? -19.545 -4.891 18.423 1.00 55.72 89 ARG A CA 1
ATOM 682 C C . ARG A 1 89 ? -18.123 -4.324 18.572 1.00 55.72 89 ARG A C 1
ATOM 684 O O . ARG A 1 89 ? -17.966 -3.303 19.218 1.00 55.72 89 ARG A O 1
ATOM 691 N N . TRP A 1 90 ? -17.100 -4.939 17.971 1.00 55.75 90 TRP A N 1
ATOM 692 C CA . TRP A 1 90 ? -15.688 -4.547 18.177 1.00 55.75 90 TRP A CA 1
ATOM 693 C C . TRP A 1 90 ? -15.156 -3.546 17.134 1.00 55.75 90 TRP A C 1
ATOM 695 O O . TRP A 1 90 ? -14.032 -3.076 17.251 1.00 55.75 90 TRP A O 1
ATOM 705 N N . ILE A 1 91 ? -15.939 -3.237 16.092 1.00 56.59 91 ILE A N 1
ATOM 706 C CA . ILE A 1 91 ? -15.564 -2.278 15.032 1.00 56.59 91 ILE A CA 1
ATOM 707 C C . ILE A 1 91 ? -16.089 -0.861 15.323 1.00 56.59 91 ILE A C 1
ATOM 709 O O . ILE A 1 91 ? -15.550 0.109 14.789 1.00 56.59 91 ILE A O 1
ATOM 713 N N . GLU A 1 92 ? -17.134 -0.725 16.147 1.00 52.28 92 GLU A N 1
ATOM 714 C CA . GLU A 1 92 ? -17.716 0.580 16.504 1.00 52.28 92 GLU A CA 1
ATOM 715 C C . GLU A 1 92 ? -16.976 1.277 17.651 1.00 52.28 92 GLU A C 1
ATOM 717 O O . GLU A 1 92 ? -16.945 2.506 17.707 1.00 52.28 92 GLU A O 1
ATOM 722 N N . GLU A 1 93 ? -16.325 0.512 18.525 1.00 46.47 93 GLU A N 1
ATOM 723 C CA . GLU A 1 93 ? -15.507 1.048 19.608 1.00 46.47 93 GLU A CA 1
ATOM 724 C C . GLU A 1 93 ? -14.113 1.373 19.066 1.00 46.47 93 GLU A C 1
ATOM 726 O O . GLU A 1 93 ? -13.211 0.541 19.032 1.00 46.47 93 GLU A O 1
ATOM 731 N N . GLY A 1 94 ? -13.971 2.598 18.560 1.00 50.75 94 GLY A N 1
ATOM 732 C CA . GLY A 1 94 ? -12.695 3.150 18.129 1.00 50.75 94 GLY A CA 1
ATOM 733 C C . GLY A 1 94 ? -11.645 3.078 19.236 1.00 50.75 94 GLY A C 1
ATOM 734 O O . GLY A 1 94 ? -11.784 3.734 20.266 1.00 50.75 94 GLY A O 1
ATOM 735 N N . TYR A 1 95 ? -10.597 2.306 18.967 1.00 44.06 95 TYR A N 1
ATOM 736 C CA . TYR A 1 95 ? -9.288 2.348 19.610 1.00 44.06 95 TYR A CA 1
ATOM 737 C C . TYR A 1 95 ? -8.235 2.503 18.508 1.00 44.06 95 TYR A C 1
ATOM 739 O O . TYR A 1 95 ? -8.501 2.035 17.376 1.00 44.06 95 TYR A O 1
#

Radius of gyration: 15.56 Å; chains: 1; bounding box: 37×28×42 Å